Protein AF-A0A376VGW5-F1 (afdb_monomer_lite)

Radius of gyration: 15.4 Å; chains: 1; bounding box: 32×20×51 Å

Structure (mmCIF, N/CA/C/O backbone):
data_AF-A0A376VGW5-F1
#
_entry.id   AF-A0A376VGW5-F1
#
loop_
_atom_site.group_PDB
_atom_site.id
_atom_site.type_symbol
_atom_site.label_atom_id
_atom_site.label_alt_id
_atom_site.label_comp_id
_atom_site.label_asym_id
_atom_site.label_entity_id
_atom_site.label_seq_id
_atom_site.pdbx_PDB_ins_code
_atom_site.Cartn_x
_atom_site.Cartn_y
_atom_site.Cartn_z
_atom_site.occupancy
_atom_site.B_iso_or_equiv
_atom_site.auth_seq_id
_atom_site.auth_comp_id
_atom_site.auth_asym_id
_atom_site.auth_atom_id
_atom_site.pdbx_PDB_model_num
ATOM 1 N N . MET A 1 1 ? -0.741 -6.832 19.389 1.00 66.06 1 MET A N 1
ATOM 2 C CA . MET A 1 1 ? -1.319 -6.110 18.239 1.00 66.06 1 MET A CA 1
ATOM 3 C C . MET A 1 1 ? -0.704 -6.748 17.008 1.00 66.06 1 MET A C 1
ATOM 5 O O . MET A 1 1 ? 0.510 -6.887 16.998 1.00 66.06 1 MET A O 1
ATOM 9 N N . GLN A 1 2 ? -1.502 -7.293 16.094 1.00 60.84 2 GLN A N 1
ATOM 10 C CA . GLN A 1 2 ? -0.974 -7.950 14.897 1.00 60.84 2 GLN A CA 1
ATOM 11 C C . GLN A 1 2 ? -0.662 -6.868 13.863 1.00 60.84 2 GLN A C 1
ATOM 13 O O . GLN A 1 2 ? -1.530 -6.039 13.592 1.00 60.84 2 GLN A O 1
ATOM 18 N N . ASP A 1 3 ? 0.552 -6.864 13.317 1.00 72.00 3 ASP A N 1
ATOM 19 C CA . ASP A 1 3 ? 0.901 -5.960 12.224 1.00 72.00 3 ASP A CA 1
ATOM 20 C C . ASP A 1 3 ? 0.097 -6.366 10.988 1.00 72.00 3 ASP A C 1
ATOM 22 O O . ASP A 1 3 ? 0.266 -7.448 10.423 1.00 72.00 3 ASP A O 1
ATOM 26 N N . SER A 1 4 ? -0.866 -5.521 10.630 1.00 82.56 4 SER A N 1
ATOM 27 C CA . SER A 1 4 ? -1.732 -5.731 9.479 1.00 82.56 4 SER A CA 1
ATOM 28 C C . SER A 1 4 ? -1.079 -5.130 8.246 1.00 82.56 4 SER A C 1
ATOM 30 O O . SER A 1 4 ? -0.628 -3.990 8.275 1.00 82.56 4 SER A O 1
ATOM 32 N N . ILE A 1 5 ? -1.112 -5.843 7.119 1.00 85.94 5 ILE A N 1
ATOM 33 C CA . ILE A 1 5 ? -0.671 -5.283 5.834 1.00 85.94 5 ILE A CA 1
ATOM 34 C C . ILE A 1 5 ? -1.453 -4.012 5.460 1.00 85.94 5 ILE A C 1
ATOM 36 O O . ILE A 1 5 ? -0.951 -3.176 4.718 1.00 85.94 5 ILE A O 1
ATOM 40 N N . LEU A 1 6 ? -2.650 -3.823 6.025 1.00 86.00 6 LEU A N 1
ATOM 41 C CA . LEU A 1 6 ? -3.487 -2.646 5.799 1.00 86.00 6 LEU A CA 1
ATOM 42 C C . LEU A 1 6 ? -2.804 -1.336 6.223 1.00 86.00 6 LEU A C 1
ATOM 44 O O . LEU A 1 6 ? -2.972 -0.329 5.539 1.00 86.00 6 LEU A O 1
ATOM 48 N N . THR A 1 7 ? -1.978 -1.352 7.277 1.00 86.56 7 THR A N 1
ATOM 49 C CA . THR A 1 7 ? -1.243 -0.161 7.748 1.00 86.56 7 THR A CA 1
ATOM 50 C C . THR A 1 7 ? 0.031 0.109 6.943 1.00 86.56 7 THR A C 1
ATOM 52 O O . THR A 1 7 ? 0.750 1.071 7.213 1.00 86.56 7 THR A O 1
ATOM 55 N N . THR A 1 8 ? 0.325 -0.721 5.936 1.00 88.19 8 THR A N 1
ATOM 56 C CA . THR A 1 8 ? 1.492 -0.532 5.074 1.00 88.19 8 THR A CA 1
ATOM 57 C C . THR A 1 8 ? 1.312 0.717 4.223 1.00 88.19 8 THR A C 1
ATOM 59 O O . THR A 1 8 ? 0.327 0.861 3.494 1.00 88.19 8 THR A O 1
ATOM 62 N N . VAL A 1 9 ? 2.300 1.607 4.304 1.00 89.88 9 VAL A N 1
ATOM 63 C CA . VAL A 1 9 ? 2.392 2.798 3.464 1.00 89.88 9 VAL A CA 1
ATOM 64 C C . VAL A 1 9 ? 2.906 2.385 2.089 1.00 89.88 9 VAL A C 1
ATOM 66 O O . VAL A 1 9 ? 3.989 1.812 1.965 1.00 89.88 9 VAL A O 1
ATOM 69 N N . VAL A 1 10 ? 2.131 2.687 1.054 1.00 90.06 10 VAL A N 1
ATOM 70 C CA . VAL A 1 10 ? 2.458 2.408 -0.345 1.00 90.06 10 VAL A CA 1
ATOM 71 C C . VAL A 1 10 ? 2.423 3.702 -1.149 1.00 90.06 10 VAL A C 1
ATOM 73 O O . VAL A 1 10 ? 1.756 4.665 -0.776 1.00 90.06 10 VAL A O 1
ATOM 76 N N . LYS A 1 11 ? 3.153 3.730 -2.261 1.00 91.81 11 LYS A N 1
ATOM 77 C CA . LYS A 1 11 ? 2.977 4.757 -3.287 1.00 91.81 11 LYS A CA 1
ATOM 78 C C . LYS A 1 11 ? 2.188 4.166 -4.435 1.00 91.81 11 LYS A C 1
ATOM 80 O O . LYS A 1 11 ? 2.462 3.033 -4.838 1.00 91.81 11 LYS A O 1
ATOM 85 N N . ASP A 1 12 ? 1.214 4.910 -4.925 1.00 88.19 12 ASP A N 1
ATOM 86 C CA . ASP A 1 12 ? 0.512 4.528 -6.138 1.00 88.19 12 ASP A CA 1
ATOM 87 C C . ASP A 1 12 ? 1.354 4.809 -7.395 1.00 88.19 12 ASP A C 1
ATOM 89 O O . ASP A 1 12 ? 2.529 5.182 -7.326 1.00 88.19 12 ASP A O 1
ATOM 93 N N . ILE A 1 13 ? 0.753 4.564 -8.560 1.00 87.00 13 ILE A N 1
ATOM 94 C CA . ILE A 1 13 ? 1.410 4.736 -9.857 1.00 87.00 13 ILE A CA 1
ATOM 95 C C . ILE A 1 13 ? 1.683 6.206 -10.204 1.00 87.00 13 ILE A C 1
ATOM 97 O O . ILE A 1 13 ? 2.618 6.480 -10.957 1.00 87.00 13 ILE A O 1
ATOM 101 N N . ASP A 1 14 ? 0.913 7.129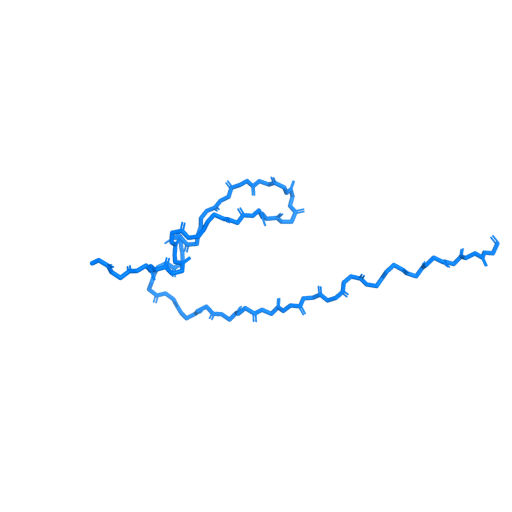 -9.630 1.00 90.94 14 ASP A N 1
ATOM 102 C CA . ASP A 1 14 ? 1.039 8.572 -9.831 1.00 90.94 14 ASP A CA 1
ATOM 103 C C . ASP A 1 14 ? 2.004 9.209 -8.807 1.00 90.94 14 ASP A C 1
ATOM 105 O O . ASP A 1 14 ? 2.385 10.375 -8.925 1.00 90.94 14 ASP A O 1
ATOM 109 N N . GLY A 1 15 ? 2.479 8.421 -7.836 1.00 88.00 15 GLY A N 1
ATOM 110 C CA . GLY A 1 15 ? 3.438 8.820 -6.809 1.00 88.00 15 GLY A CA 1
ATOM 111 C C . GLY A 1 15 ? 2.798 9.341 -5.521 1.00 88.00 15 GLY A C 1
ATOM 112 O O . GLY A 1 15 ? 3.534 9.766 -4.620 1.00 88.00 15 GLY A O 1
ATOM 113 N N . GLU A 1 16 ? 1.471 9.283 -5.404 1.00 94.00 16 GLU A N 1
ATOM 114 C CA . GLU A 1 16 ? 0.738 9.642 -4.194 1.00 94.00 16 GLU A CA 1
ATOM 115 C C . GLU A 1 16 ? 0.972 8.589 -3.106 1.00 94.00 16 GLU A C 1
ATOM 117 O O . GLU A 1 16 ? 0.956 7.378 -3.343 1.00 94.00 16 GLU A O 1
ATOM 122 N N . VAL A 1 17 ? 1.227 9.056 -1.885 1.00 91.06 17 VAL A N 1
ATOM 123 C CA . VAL A 1 17 ? 1.425 8.186 -0.726 1.00 91.06 17 VAL A CA 1
ATOM 124 C C . VAL A 1 17 ? 0.065 7.849 -0.129 1.00 91.06 17 VAL A C 1
ATOM 126 O O . VAL A 1 17 ? -0.688 8.738 0.257 1.00 91.06 17 VAL A O 1
ATOM 129 N N . THR A 1 18 ? -0.231 6.561 -0.003 1.00 91.44 18 THR A N 1
ATOM 130 C CA . THR A 1 18 ? -1.503 6.066 0.527 1.00 91.44 18 THR A CA 1
ATOM 131 C C . THR A 1 18 ? -1.296 4.830 1.407 1.00 91.44 18 THR A C 1
ATOM 133 O O . THR A 1 18 ? -0.192 4.291 1.503 1.00 91.44 18 THR A O 1
ATOM 136 N N . THR A 1 19 ? -2.353 4.379 2.080 1.00 91.50 19 THR A N 1
ATOM 137 C CA . THR A 1 19 ? -2.364 3.146 2.881 1.00 91.50 19 THR A CA 1
ATOM 138 C C . THR A 1 19 ? -3.305 2.116 2.263 1.00 91.50 19 THR A C 1
ATOM 140 O O . THR A 1 19 ? -4.176 2.434 1.445 1.00 91.50 19 THR A O 1
ATOM 143 N N . LEU A 1 20 ? -3.140 0.850 2.646 1.00 90.69 20 LEU A N 1
ATOM 144 C CA . LEU A 1 20 ? -4.012 -0.235 2.195 1.00 90.69 20 LEU A CA 1
ATOM 145 C C . LEU A 1 20 ? -5.309 -0.346 3.020 1.00 90.69 20 LEU A C 1
ATOM 147 O O . LEU A 1 20 ? -6.178 -1.140 2.670 1.00 90.69 20 LEU A O 1
ATOM 151 N N . GLU A 1 21 ? -5.488 0.475 4.062 1.00 89.94 21 GLU A N 1
ATOM 152 C CA . GLU A 1 21 ? -6.664 0.481 4.951 1.00 89.94 21 GLU A CA 1
ATOM 153 C C . GLU A 1 21 ? -7.991 0.669 4.214 1.00 89.94 21 GLU A C 1
ATOM 155 O O . GLU A 1 21 ? -8.998 0.081 4.606 1.00 89.94 21 GLU A O 1
ATOM 160 N N . LYS A 1 22 ? -7.994 1.403 3.095 1.00 85.75 22 LYS A N 1
ATOM 161 C CA . LYS A 1 22 ? -9.178 1.563 2.232 1.00 85.75 22 LYS A CA 1
ATOM 162 C C . LYS A 1 22 ? -9.721 0.247 1.657 1.00 85.75 22 LYS A C 1
ATOM 164 O O . LYS A 1 22 ? -10.835 0.227 1.144 1.00 85.75 22 LYS A O 1
ATOM 169 N N . TYR A 1 23 ? -8.951 -0.837 1.730 1.00 89.31 23 TYR A N 1
ATOM 170 C CA . TYR A 1 23 ? -9.347 -2.176 1.296 1.00 89.31 23 TYR A CA 1
ATOM 171 C C . TYR A 1 23 ? -9.637 -3.129 2.466 1.00 89.31 23 TYR A C 1
ATOM 173 O O . TYR A 1 23 ? -9.725 -4.342 2.261 1.00 89.31 23 TYR A O 1
ATOM 181 N N . ALA A 1 24 ? -9.778 -2.617 3.693 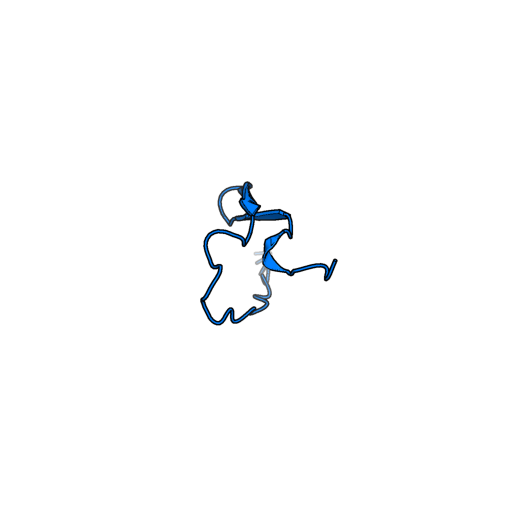1.00 89.50 24 ALA A N 1
ATOM 182 C CA . ALA A 1 24 ? -10.167 -3.423 4.844 1.00 89.50 24 ALA A CA 1
ATOM 183 C C . ALA A 1 24 ? -11.482 -4.177 4.571 1.00 89.50 24 ALA A C 1
ATOM 185 O O . ALA A 1 24 ? -12.465 -3.596 4.120 1.00 89.50 24 ALA A O 1
ATOM 186 N N . GLY A 1 25 ? -11.489 -5.482 4.849 1.00 88.75 25 GLY A N 1
ATOM 187 C CA . GLY A 1 25 ? -12.633 -6.360 4.579 1.00 88.75 25 GLY A CA 1
ATOM 188 C C . GLY A 1 25 ? -12.638 -7.005 3.188 1.00 88.75 25 GLY A C 1
ATOM 189 O O . GLY A 1 25 ? -13.451 -7.898 2.956 1.00 88.75 25 GLY A O 1
ATOM 190 N N . ASN A 1 26 ? -11.706 -6.639 2.299 1.00 89.88 26 ASN A N 1
ATOM 191 C CA . ASN A 1 26 ? -11.560 -7.262 0.983 1.00 89.88 26 ASN A CA 1
ATOM 192 C C . ASN A 1 26 ? -10.407 -8.275 0.953 1.00 89.88 26 ASN A C 1
ATOM 194 O O . ASN A 1 26 ? -9.432 -8.175 1.698 1.00 89.88 26 ASN A O 1
ATOM 198 N N . VAL A 1 27 ? -10.490 -9.231 0.024 1.00 89.25 27 VAL A N 1
ATOM 199 C CA . VAL A 1 27 ? -9.353 -10.090 -0.331 1.00 89.25 27 VAL A CA 1
ATOM 200 C C . VAL A 1 27 ? -8.423 -9.306 -1.258 1.00 89.25 27 VAL A C 1
ATOM 202 O O . VAL A 1 27 ? -8.836 -8.870 -2.331 1.00 89.25 27 VAL A O 1
ATOM 205 N N . LEU A 1 28 ? -7.169 -9.128 -0.843 1.00 88.62 28 LEU A N 1
ATOM 206 C CA . LEU A 1 28 ? -6.135 -8.438 -1.615 1.00 88.62 28 LEU A CA 1
ATOM 207 C C . LEU A 1 28 ? -5.247 -9.448 -2.351 1.00 88.62 28 LEU A C 1
ATOM 209 O O . LEU A 1 28 ? -4.663 -10.331 -1.727 1.00 88.62 28 LEU A O 1
ATOM 213 N N . LEU A 1 29 ? -5.107 -9.285 -3.670 1.00 90.69 29 LEU A N 1
ATOM 214 C CA . LEU A 1 29 ? -4.138 -10.016 -4.489 1.00 90.69 29 LEU A CA 1
ATOM 215 C C . LEU A 1 29 ? -2.992 -9.075 -4.875 1.00 90.69 29 LEU A C 1
ATOM 217 O O . LEU A 1 29 ? -3.214 -8.078 -5.558 1.00 90.69 29 LEU A O 1
ATOM 221 N N . ILE A 1 30 ? -1.769 -9.401 -4.457 1.00 87.00 30 ILE A N 1
ATOM 222 C CA . ILE A 1 30 ? -0.568 -8.628 -4.794 1.00 87.00 30 ILE A CA 1
ATOM 223 C C . ILE A 1 30 ? 0.108 -9.280 -5.999 1.00 87.00 30 ILE A C 1
ATOM 225 O O . ILE A 1 30 ? 0.541 -10.429 -5.926 1.00 87.00 30 ILE A O 1
ATOM 229 N N . VAL A 1 31 ? 0.208 -8.537 -7.102 1.00 89.56 31 VAL A N 1
ATOM 230 C CA . VAL A 1 31 ? 0.877 -8.974 -8.333 1.00 89.56 31 VAL A CA 1
ATOM 231 C C . VAL A 1 31 ? 2.096 -8.092 -8.568 1.00 89.56 31 VAL A C 1
ATOM 233 O O . VAL A 1 31 ? 1.987 -6.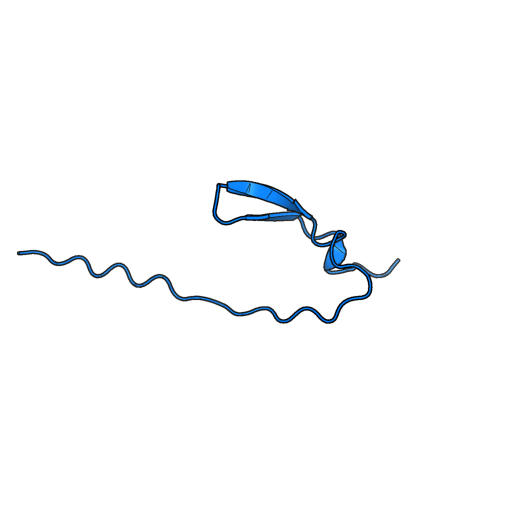868 -8.599 1.00 89.56 31 VAL A O 1
ATOM 236 N N . MET A 1 32 ? 3.263 -8.709 -8.743 1.00 86.50 32 MET A N 1
ATOM 237 C CA . MET A 1 32 ? 4.485 -7.987 -9.085 1.00 86.50 32 MET A CA 1
ATOM 238 C C . MET A 1 32 ? 4.593 -7.843 -10.603 1.00 86.50 32 MET A C 1
ATOM 240 O O . MET A 1 32 ? 4.750 -8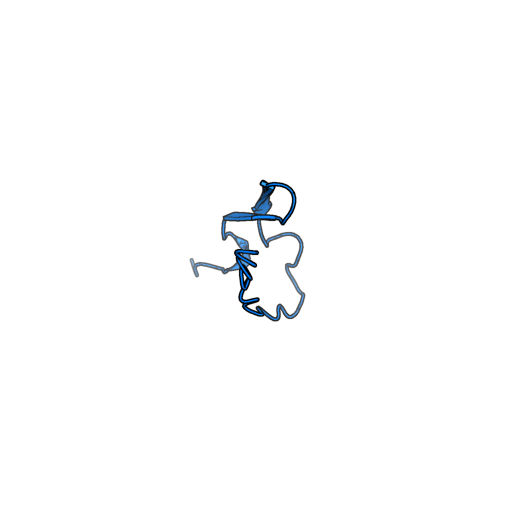.831 -11.319 1.00 86.50 32 MET A O 1
ATOM 244 N N . SER A 1 33 ? 4.536 -6.605 -11.089 1.00 81.31 33 SER A N 1
ATOM 245 C CA . SER A 1 33 ? 4.760 -6.288 -12.501 1.00 81.31 33 SER A CA 1
ATOM 246 C C . SER A 1 33 ? 6.227 -5.940 -12.734 1.00 81.31 33 SER A C 1
ATOM 248 O O . SER A 1 33 ? 6.747 -4.982 -12.161 1.00 81.31 33 SER A O 1
ATOM 250 N N . LEU A 1 34 ? 6.902 -6.696 -13.601 1.00 83.12 34 LEU A N 1
ATOM 251 C CA . LEU A 1 34 ? 8.265 -6.386 -14.027 1.00 83.12 34 LEU A CA 1
ATOM 252 C C . LEU A 1 34 ? 8.227 -5.319 -15.132 1.00 83.12 34 LEU A C 1
ATOM 254 O O . LEU A 1 34 ? 7.796 -5.586 -16.253 1.00 83.12 34 LEU A O 1
ATOM 258 N N . LYS A 1 35 ? 8.695 -4.102 -14.833 1.00 77.44 35 LYS A N 1
ATOM 259 C CA . LYS A 1 35 ? 8.892 -3.050 -15.842 1.00 77.44 35 LYS A CA 1
ATOM 260 C C . LYS A 1 35 ? 10.162 -3.363 -16.640 1.00 77.44 35 LYS A C 1
ATOM 262 O O . LYS A 1 35 ? 11.267 -3.073 -16.190 1.00 77.44 35 LYS A O 1
ATOM 267 N N . VAL A 1 36 ? 10.009 -3.953 -17.825 1.00 78.12 36 VAL A N 1
ATOM 268 C CA . VAL A 1 36 ? 11.121 -4.128 -18.771 1.00 78.12 36 VAL A CA 1
ATOM 269 C C . VAL A 1 36 ? 11.355 -2.804 -19.495 1.00 78.12 36 VAL A C 1
ATOM 271 O O . VAL A 1 36 ? 10.512 -2.346 -20.265 1.00 78.12 36 VAL A O 1
ATOM 274 N N . TRP A 1 37 ? 12.503 -2.179 -19.247 1.00 68.81 37 TRP A N 1
ATOM 275 C CA . TRP A 1 37 ? 12.995 -1.078 -20.068 1.00 68.81 37 TRP A CA 1
ATOM 276 C C . TRP A 1 37 ? 13.660 -1.676 -21.305 1.00 68.81 37 TRP A C 1
ATOM 278 O O . TRP A 1 37 ? 14.823 -2.074 -21.257 1.00 68.81 37 TRP A O 1
ATOM 288 N N . LEU A 1 38 ? 12.921 -1.782 -22.412 1.00 67.69 38 LEU A N 1
ATOM 289 C CA . LEU A 1 38 ? 13.539 -2.074 -23.701 1.00 67.69 38 LEU A CA 1
ATOM 290 C C . LEU A 1 38 ? 14.247 -0.797 -24.160 1.00 67.69 38 LEU A C 1
ATOM 292 O O . LEU A 1 38 ? 13.639 0.075 -24.776 1.00 67.69 38 LEU A O 1
ATOM 296 N N . ASN A 1 39 ? 15.520 -0.657 -23.798 1.00 66.12 39 ASN A N 1
ATOM 297 C CA . ASN A 1 39 ? 16.364 0.392 -24.349 1.00 66.12 39 ASN A CA 1
ATOM 298 C C . ASN A 1 39 ? 16.696 -0.020 -25.788 1.00 66.12 39 ASN A C 1
ATOM 300 O O . ASN A 1 39 ? 17.656 -0.749 -26.037 1.00 66.12 39 ASN A O 1
ATOM 304 N N . ALA A 1 40 ? 15.831 0.363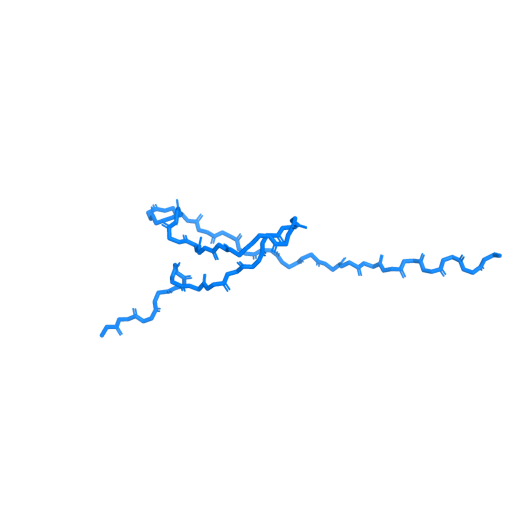 -26.725 1.00 60.50 40 ALA A N 1
ATOM 305 C CA . ALA A 1 40 ? 16.111 0.243 -28.144 1.00 60.50 40 ALA A CA 1
ATOM 306 C C . ALA A 1 40 ? 17.202 1.265 -28.488 1.00 60.50 40 ALA A C 1
ATOM 308 O O . ALA A 1 40 ? 16.914 2.411 -28.815 1.00 60.50 40 ALA A O 1
ATOM 309 N N . ALA A 1 41 ? 18.461 0.853 -28.345 1.00 62.44 41 ALA A N 1
ATOM 310 C CA . ALA A 1 41 ? 19.569 1.513 -29.010 1.00 62.44 41 ALA A CA 1
ATO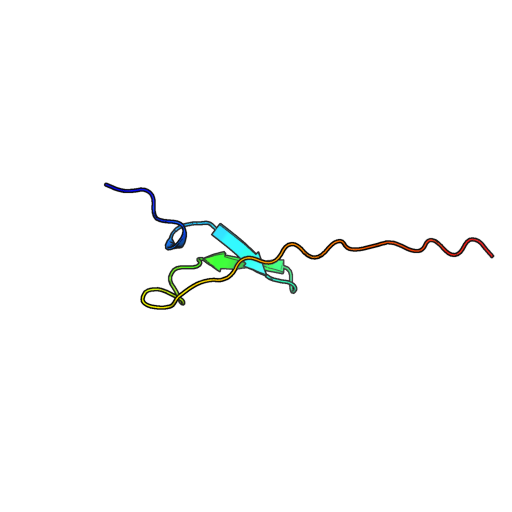M 311 C C . ALA A 1 41 ? 19.445 1.211 -30.512 1.00 62.44 41 ALA A C 1
ATOM 313 O O . ALA A 1 41 ? 19.798 0.118 -30.959 1.00 62.44 41 ALA A O 1
ATOM 314 N N . ILE A 1 42 ? 18.877 2.164 -31.250 1.00 55.62 42 ILE A N 1
ATOM 315 C CA . ILE A 1 42 ? 19.016 2.325 -32.702 1.00 55.62 42 ILE A CA 1
ATOM 316 C C . ILE A 1 42 ? 19.588 3.720 -32.921 1.00 55.62 42 ILE A C 1
ATOM 318 O O . ILE A 1 42 ? 19.051 4.662 -32.294 1.00 55.62 42 ILE A O 1
#

Secondary structure (DSSP, 8-state):
----GGG-EEE-TTS-EEEGGGGTTSPP--------------

Organism: Escherichia coli (NCBI:txid562)

pLDDT: mean 82.82, std 10.38, range [55.62, 94.0]

Foldseek 3Di:
DDDDQQQDWDADPVRDIDGNVVQPPHDDDDDDDDDDDPPPPD

Sequence (42 aa):
MQDSILTTVVKDIDGEVTTLEKYAGNVLLIVMSLKVWLNAAI